Protein AF-A0AAW8KL37-F1 (afdb_monomer_lite)

Sequence (62 aa):
MVFSSIFFIFCFLPVFMLIYYLLPGKLRNIALVLGSLIFYAWGEPVYVILMLFSSVFNYYMA

pLDDT: mean 74.64, std 7.85, range [56.28, 88.0]

Radius of gyration: 14.25 Å; chains: 1; bounding box: 33×32×29 Å

Foldseek 3Di:
DPCPDPCCVPPLVVVLVVVCVPDDDVCNVVSVVVSVLCVVCVPPVPVSVVVVVCVVVVVVVD

Structure (mmCIF, N/CA/C/O backbone):
data_AF-A0AAW8KL37-F1
#
_entry.id   AF-A0AAW8KL37-F1
#
loop_
_atom_site.group_PDB
_atom_site.id
_atom_site.type_symbol
_atom_site.label_atom_id
_atom_site.label_alt_id
_atom_site.label_comp_id
_atom_site.label_asym_id
_atom_site.label_entity_id
_atom_site.label_seq_id
_atom_site.pdbx_PDB_ins_code
_atom_site.Cartn_x
_atom_site.Cartn_y
_atom_site.Cartn_z
_atom_site.occupancy
_atom_site.B_iso_or_equiv
_atom_site.auth_seq_id
_atom_site.auth_comp_id
_atom_site.auth_asym_id
_atom_site.auth_atom_id
_atom_site.pdbx_PDB_model_num
ATOM 1 N N . MET A 1 1 ? 7.704 -4.444 -5.322 1.00 57.28 1 MET A N 1
ATOM 2 C CA . MET A 1 1 ? 8.921 -3.593 -5.241 1.00 57.28 1 MET A CA 1
ATOM 3 C C . MET A 1 1 ? 9.704 -4.021 -4.013 1.00 57.28 1 MET A C 1
ATOM 5 O O . MET A 1 1 ? 9.078 -4.422 -3.041 1.00 57.28 1 MET A O 1
ATOM 9 N N . VAL A 1 2 ? 11.037 -3.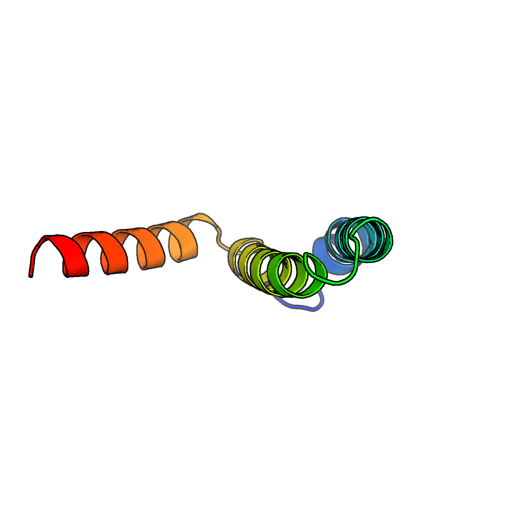970 -4.036 1.00 57.66 2 VAL A N 1
ATOM 10 C CA . VAL A 1 2 ? 11.847 -4.320 -2.855 1.00 57.66 2 VAL A CA 1
ATOM 11 C C . VAL A 1 2 ? 11.609 -3.274 -1.758 1.00 57.66 2 VAL A C 1
ATOM 13 O O . VAL A 1 2 ? 11.621 -2.076 -2.042 1.00 57.66 2 VAL A O 1
ATOM 16 N N . PHE A 1 3 ? 11.399 -3.723 -0.515 1.00 58.91 3 PHE A N 1
ATOM 17 C CA . PHE A 1 3 ? 11.134 -2.878 0.665 1.00 58.91 3 PHE A CA 1
ATOM 18 C C . PHE A 1 3 ? 12.220 -1.803 0.891 1.00 58.91 3 PHE A C 1
ATOM 20 O O . PHE A 1 3 ? 11.968 -0.760 1.480 1.00 58.91 3 PHE A O 1
ATOM 27 N N . SER A 1 4 ? 13.425 -2.030 0.367 1.00 60.34 4 SER A N 1
ATOM 28 C CA . SER A 1 4 ? 14.584 -1.137 0.471 1.00 60.34 4 SER A CA 1
ATOM 29 C C . SER A 1 4 ? 14.6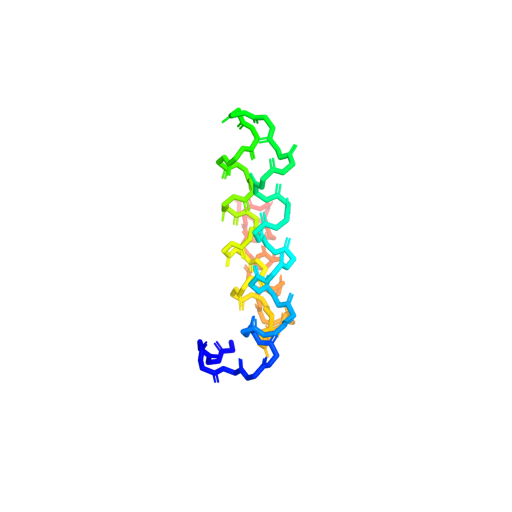83 -0.078 -0.636 1.00 60.34 4 SER A C 1
ATOM 31 O O . SER A 1 4 ? 15.735 0.542 -0.783 1.00 60.34 4 SER A O 1
ATOM 33 N N . SER A 1 5 ? 13.647 0.130 -1.457 1.00 72.81 5 SER A N 1
ATOM 34 C CA . SER A 1 5 ? 13.716 1.153 -2.505 1.00 72.81 5 SER A CA 1
ATOM 35 C C . SER A 1 5 ? 13.663 2.568 -1.912 1.00 72.81 5 SER A C 1
ATOM 37 O O . SER A 1 5 ? 12.874 2.869 -1.016 1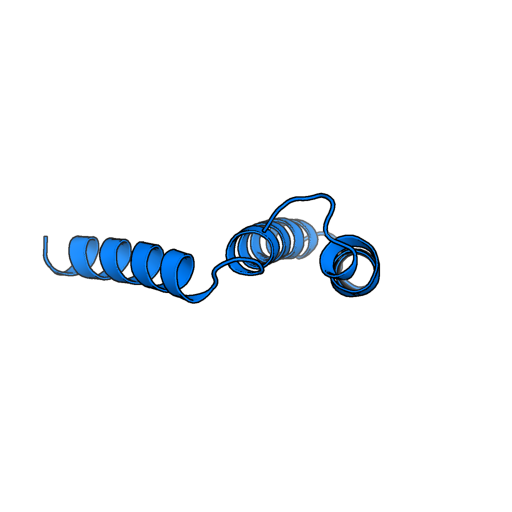.00 72.81 5 SER A O 1
ATOM 39 N N . ILE A 1 6 ? 14.491 3.470 -2.444 1.00 74.19 6 ILE A N 1
ATOM 40 C CA . ILE A 1 6 ? 14.544 4.882 -2.024 1.00 74.19 6 ILE A CA 1
ATOM 41 C C . ILE A 1 6 ? 13.171 5.548 -2.218 1.00 74.19 6 ILE A C 1
ATOM 43 O O . ILE A 1 6 ? 12.714 6.302 -1.363 1.00 74.19 6 ILE A O 1
ATOM 47 N N . PHE A 1 7 ? 12.457 5.197 -3.291 1.00 70.94 7 PHE A N 1
ATOM 48 C CA . PHE A 1 7 ? 11.090 5.662 -3.536 1.00 70.94 7 PHE A CA 1
ATOM 49 C C . PHE A 1 7 ? 10.094 5.220 -2.455 1.00 70.94 7 PHE A C 1
ATOM 51 O O . PHE A 1 7 ? 9.218 5.998 -2.081 1.00 70.94 7 PHE A O 1
ATOM 58 N N . PHE A 1 8 ? 10.217 4.003 -1.919 1.00 73.38 8 PHE A N 1
ATOM 59 C CA . PHE A 1 8 ? 9.346 3.539 -0.840 1.00 73.38 8 PHE A CA 1
ATOM 60 C C . PHE A 1 8 ? 9.559 4.353 0.442 1.00 73.38 8 PHE A C 1
ATOM 62 O O . PHE A 1 8 ? 8.602 4.854 1.030 1.00 73.38 8 PHE A O 1
ATOM 69 N N . ILE A 1 9 ? 10.817 4.535 0.842 1.00 75.06 9 ILE A N 1
ATOM 70 C CA . ILE A 1 9 ? 11.164 5.216 2.094 1.00 75.06 9 ILE A CA 1
ATOM 71 C C . ILE A 1 9 ? 10.805 6.706 2.032 1.00 75.06 9 ILE A C 1
ATOM 73 O O . ILE A 1 9 ? 10.258 7.241 2.991 1.00 75.06 9 ILE A O 1
ATOM 77 N N . PHE A 1 10 ? 11.079 7.378 0.909 1.00 78.62 10 PHE A N 1
ATOM 78 C CA . PHE A 1 10 ? 10.906 8.830 0.804 1.00 78.62 10 PHE A CA 1
ATOM 79 C C . PHE A 1 10 ? 9.550 9.280 0.259 1.00 78.62 10 PHE A C 1
ATOM 81 O O . PHE A 1 10 ? 9.166 10.421 0.493 1.00 78.62 10 PHE A O 1
ATOM 88 N N . CYS A 1 11 ? 8.818 8.430 -0.463 1.00 78.38 11 CYS A N 1
ATOM 89 C CA . CYS A 1 11 ? 7.531 8.808 -1.049 1.00 78.38 11 CYS A CA 1
ATOM 90 C C . CYS A 1 11 ? 6.375 8.067 -0.374 1.00 78.38 11 CYS A C 1
ATOM 92 O O . CYS A 1 11 ? 5.471 8.694 0.173 1.00 78.38 11 CYS A O 1
ATOM 94 N N . PHE A 1 12 ? 6.426 6.735 -0.339 1.00 77.50 12 PHE A N 1
ATOM 95 C CA . PHE A 1 12 ? 5.317 5.930 0.173 1.00 77.50 12 PHE A CA 1
ATOM 96 C C . PHE A 1 12 ? 5.149 6.051 1.696 1.00 77.50 12 PHE A C 1
ATOM 98 O O . PHE A 1 12 ? 4.048 6.310 2.176 1.00 77.50 12 PHE A O 1
ATOM 105 N N . LEU A 1 13 ? 6.229 5.904 2.465 1.00 80.38 13 LEU A N 1
ATOM 106 C CA . LEU A 1 13 ? 6.188 5.910 3.929 1.00 80.38 13 LEU A CA 1
ATOM 107 C C . LEU A 1 13 ? 5.683 7.236 4.544 1.00 80.38 13 LEU A C 1
ATOM 109 O O . LEU A 1 13 ? 4.798 7.167 5.403 1.00 80.38 13 LEU A O 1
ATOM 113 N N . PRO A 1 14 ? 6.148 8.434 4.125 1.00 81.62 14 PRO A N 1
ATOM 114 C CA . PRO A 1 14 ? 5.637 9.690 4.679 1.00 81.62 14 PRO A CA 1
ATOM 115 C C . PRO A 1 14 ? 4.185 9.968 4.278 1.00 81.62 14 PRO A C 1
ATOM 117 O O . PRO A 1 14 ? 3.404 10.431 5.108 1.00 81.62 14 PRO A O 1
ATOM 120 N N . VAL A 1 15 ? 3.789 9.637 3.043 1.00 82.38 15 VAL A N 1
ATOM 121 C CA . VAL A 1 15 ? 2.394 9.768 2.587 1.00 82.38 15 VAL A CA 1
ATOM 122 C C . VAL A 1 15 ? 1.482 8.823 3.370 1.00 82.38 15 VAL A C 1
ATOM 124 O O . VAL A 1 15 ? 0.430 9.239 3.855 1.00 82.38 15 VAL A O 1
ATOM 127 N N . PHE A 1 16 ? 1.903 7.571 3.560 1.00 81.31 16 PHE A N 1
ATOM 128 C CA . PHE A 1 16 ? 1.161 6.586 4.339 1.00 81.31 16 PHE A CA 1
ATOM 129 C C . PHE A 1 16 ? 1.003 7.014 5.804 1.00 81.31 16 PHE A C 1
ATOM 131 O O . PHE A 1 16 ? -0.099 6.939 6.346 1.00 81.31 16 PHE A O 1
ATOM 138 N N . MET A 1 17 ? 2.067 7.522 6.435 1.00 80.12 17 MET A N 1
ATOM 139 C CA . MET A 1 17 ? 1.994 8.048 7.801 1.00 80.12 17 MET A CA 1
ATOM 140 C C . MET A 1 17 ? 1.078 9.269 7.920 1.00 80.12 17 MET A C 1
ATOM 142 O O . MET A 1 17 ? 0.303 9.333 8.873 1.00 80.12 17 MET A O 1
ATOM 146 N N . LEU A 1 18 ? 1.119 10.205 6.965 1.00 84.31 18 LEU A N 1
ATOM 147 C CA . LEU A 1 18 ? 0.203 11.350 6.943 1.00 84.31 18 LEU A CA 1
ATOM 148 C C . LEU A 1 18 ? -1.251 10.877 6.897 1.00 84.31 18 LEU A C 1
ATOM 150 O O . LEU A 1 18 ? -2.043 11.234 7.765 1.00 84.31 18 LEU A O 1
ATOM 154 N N . ILE A 1 19 ? -1.591 10.007 5.947 1.00 80.75 19 ILE A N 1
ATOM 155 C CA . ILE A 1 19 ? -2.943 9.445 5.820 1.00 80.75 19 ILE A CA 1
ATOM 156 C C . ILE A 1 19 ? -3.343 8.726 7.117 1.00 80.75 19 ILE A C 1
ATOM 158 O O . ILE A 1 19 ? -4.420 8.966 7.659 1.00 80.75 19 ILE A O 1
ATOM 162 N N . TYR A 1 20 ? -2.462 7.899 7.681 1.00 78.94 20 TYR A N 1
ATOM 163 C CA . TYR A 1 20 ? -2.727 7.178 8.927 1.00 78.94 20 TYR A CA 1
ATOM 164 C C . TYR A 1 20 ? -2.980 8.100 10.134 1.00 78.94 20 TYR A C 1
ATOM 166 O O . TYR A 1 20 ? -3.745 7.745 11.041 1.00 78.94 20 TYR A O 1
ATOM 174 N N . TYR A 1 21 ? -2.346 9.275 10.164 1.00 79.44 21 TYR A N 1
ATOM 175 C CA . TYR A 1 21 ? -2.524 10.262 11.228 1.00 79.44 21 TYR A CA 1
ATOM 176 C C . TYR A 1 21 ? -3.799 11.097 11.051 1.00 79.44 21 TYR A C 1
ATOM 178 O O . TYR A 1 21 ? -4.441 11.440 12.041 1.00 79.44 21 TYR A O 1
ATOM 186 N N . LEU A 1 22 ? -4.199 11.382 9.807 1.00 80.25 22 LEU A N 1
ATOM 187 C CA . LEU A 1 22 ? -5.430 12.118 9.503 1.00 80.25 22 LEU A CA 1
ATOM 188 C C . LEU A 1 22 ? -6.710 11.276 9.666 1.00 80.25 22 LEU A C 1
ATOM 190 O O . LEU A 1 22 ? -7.791 11.847 9.809 1.00 80.25 22 LEU A O 1
ATOM 194 N N . LEU A 1 23 ? -6.630 9.940 9.636 1.00 77.50 23 LEU A N 1
ATOM 195 C CA . LEU A 1 23 ? -7.824 9.089 9.642 1.00 77.50 23 LEU A CA 1
ATOM 196 C C . LEU A 1 23 ? -8.354 8.769 11.062 1.00 77.50 23 LEU A C 1
ATOM 198 O O . LEU A 1 23 ? -7.614 8.239 11.896 1.00 77.50 23 LEU A O 1
ATOM 202 N N . PRO A 1 24 ? -9.661 8.982 11.338 1.00 67.38 24 PRO A N 1
ATOM 203 C CA . PRO A 1 24 ? -10.293 8.611 12.604 1.00 67.38 24 PRO A CA 1
ATOM 204 C C . PRO A 1 24 ? -10.437 7.086 12.740 1.00 67.38 24 PRO A C 1
ATOM 206 O O . PRO A 1 24 ? -10.647 6.374 11.758 1.00 67.38 24 PRO A O 1
ATOM 209 N N . GLY A 1 25 ? -10.351 6.576 13.974 1.00 70.06 25 GLY A N 1
ATOM 210 C CA . GLY A 1 25 ? -10.001 5.186 14.323 1.00 70.06 25 GLY 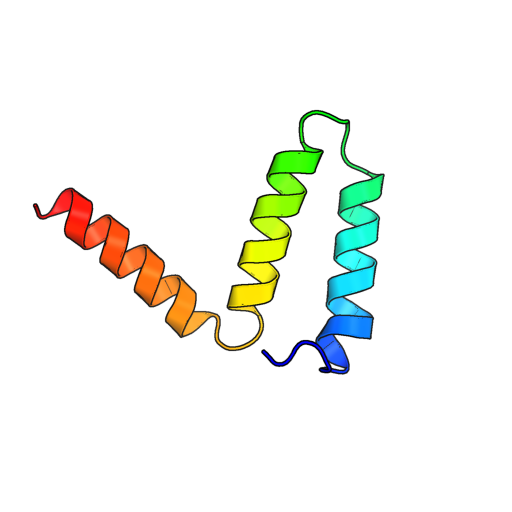A CA 1
ATOM 211 C C . GLY A 1 25 ? -10.706 4.018 13.609 1.00 70.06 25 GLY A C 1
ATOM 212 O O . GLY A 1 25 ? -10.124 2.940 13.550 1.00 70.06 25 GLY A O 1
ATOM 213 N N . LYS A 1 26 ? -11.893 4.196 13.012 1.00 70.25 26 LYS A N 1
ATOM 214 C CA . LYS A 1 26 ? -12.541 3.154 12.184 1.00 70.25 26 LYS A CA 1
ATOM 215 C C . LYS A 1 26 ? -11.935 3.021 10.782 1.00 70.25 26 LYS A C 1
ATOM 217 O O . LYS A 1 26 ? -11.889 1.921 10.242 1.00 70.25 26 LYS A O 1
ATOM 222 N N . LEU A 1 27 ? -11.446 4.116 10.199 1.00 72.38 27 LEU A N 1
ATOM 223 C CA . LEU A 1 27 ? -10.874 4.126 8.850 1.00 72.38 27 LEU A CA 1
ATOM 224 C C . LEU A 1 27 ? -9.401 3.694 8.834 1.00 72.38 27 LEU A C 1
ATOM 226 O O . LEU A 1 27 ? -8.890 3.340 7.777 1.00 72.38 27 LEU A O 1
ATOM 230 N N . ARG A 1 28 ? -8.728 3.650 9.993 1.00 73.19 28 ARG A N 1
ATOM 231 C CA . ARG A 1 28 ? -7.332 3.190 10.105 1.00 73.19 28 ARG A CA 1
ATOM 232 C C . ARG A 1 28 ? -7.124 1.769 9.589 1.00 73.19 28 ARG A C 1
ATOM 234 O O . ARG A 1 28 ? -6.140 1.531 8.900 1.00 73.19 28 ARG A O 1
ATOM 241 N N . ASN A 1 29 ? -8.051 0.849 9.859 1.00 76.44 29 ASN A N 1
ATOM 242 C CA . ASN A 1 29 ? -7.954 -0.518 9.334 1.00 76.44 29 ASN A CA 1
ATOM 243 C C . ASN A 1 29 ? -8.068 -0.553 7.808 1.00 76.44 29 ASN A C 1
ATOM 245 O O . ASN A 1 29 ? -7.302 -1.250 7.152 1.00 76.44 29 ASN A O 1
ATOM 249 N N . ILE A 1 30 ? -8.977 0.240 7.237 1.00 77.81 30 ILE A N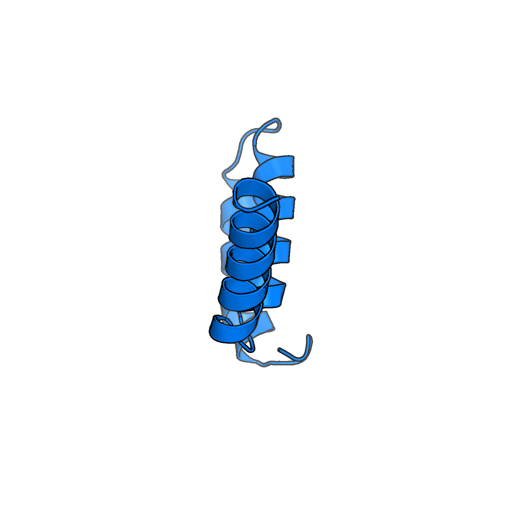 1
ATOM 250 C CA . ILE A 1 30 ? -9.128 0.344 5.781 1.00 77.81 30 ILE A CA 1
ATOM 251 C C . ILE A 1 30 ? -7.874 0.978 5.168 1.00 77.81 30 ILE A C 1
ATOM 253 O O . ILE A 1 30 ? -7.375 0.493 4.160 1.00 77.81 30 ILE A O 1
ATOM 257 N N . ALA A 1 31 ? -7.314 2.006 5.807 1.00 78.12 31 ALA A N 1
ATOM 258 C CA . ALA A 1 31 ? -6.073 2.641 5.378 1.00 78.12 31 ALA A CA 1
ATOM 259 C C . ALA A 1 31 ? -4.881 1.680 5.422 1.00 78.12 31 ALA A C 1
ATOM 261 O O . ALA A 1 31 ? -4.083 1.673 4.493 1.00 78.12 31 ALA A O 1
ATOM 262 N N . LEU A 1 32 ? -4.775 0.849 6.463 1.00 79.25 32 LEU A N 1
ATOM 263 C CA . LEU A 1 32 ? -3.739 -0.179 6.583 1.00 79.25 32 LEU A CA 1
ATOM 264 C C . LEU A 1 32 ? -3.843 -1.213 5.459 1.00 79.25 32 LEU A C 1
ATOM 266 O O . LEU A 1 32 ? -2.829 -1.545 4.850 1.00 79.25 32 LEU A O 1
ATOM 270 N N . VAL A 1 33 ? -5.059 -1.679 5.159 1.00 78.44 33 VAL A N 1
ATOM 271 C CA . VAL A 1 33 ? -5.310 -2.636 4.071 1.00 78.44 33 VAL A CA 1
ATOM 272 C C . VAL A 1 33 ? -5.022 -2.012 2.708 1.00 78.44 33 VAL A C 1
ATOM 274 O O . VAL A 1 33 ? -4.334 -2.616 1.896 1.00 78.44 33 VAL A O 1
ATOM 277 N N . LEU A 1 34 ? -5.498 -0.793 2.448 1.00 79.38 34 LEU A N 1
ATOM 278 C CA . LEU A 1 34 ? -5.232 -0.106 1.184 1.00 79.38 34 LEU A CA 1
ATOM 279 C C . LEU A 1 34 ? -3.749 0.226 1.025 1.00 79.38 34 LEU A C 1
ATOM 281 O O . LEU A 1 34 ? -3.194 0.027 -0.049 1.00 79.38 34 LEU A O 1
ATOM 285 N N . GLY A 1 35 ? -3.088 0.686 2.085 1.00 76.38 35 GLY A N 1
ATOM 286 C CA . GLY A 1 35 ? -1.659 0.974 2.074 1.00 76.38 35 GLY A CA 1
ATOM 287 C C . GLY A 1 35 ? -0.828 -0.270 1.786 1.00 76.38 35 GLY A C 1
ATOM 288 O O . GLY A 1 35 ? 0.055 -0.217 0.936 1.00 76.38 35 GLY A O 1
ATOM 289 N N . SER A 1 36 ? -1.129 -1.407 2.416 1.00 74.44 36 SER A N 1
ATOM 290 C CA . SER A 1 36 ? -0.416 -2.656 2.129 1.00 74.44 36 SER A CA 1
ATOM 291 C C . SER A 1 36 ? -0.656 -3.145 0.695 1.00 74.44 36 SER A C 1
ATOM 293 O O . SER A 1 36 ? 0.285 -3.596 0.043 1.00 74.44 36 SER A O 1
ATOM 295 N N . LEU A 1 37 ? -1.869 -2.968 0.162 1.00 74.19 37 LEU A N 1
ATOM 296 C CA . LEU A 1 37 ? -2.200 -3.265 -1.234 1.00 74.19 37 LEU A CA 1
ATOM 297 C C . LEU A 1 37 ? -1.433 -2.371 -2.214 1.00 74.19 37 LEU A C 1
ATOM 299 O O . LEU A 1 37 ? -0.861 -2.862 -3.184 1.00 74.19 37 LEU A O 1
ATOM 303 N N . ILE A 1 38 ? -1.387 -1.066 -1.944 1.00 72.50 38 ILE A N 1
ATOM 304 C CA . ILE A 1 38 ? -0.663 -0.090 -2.763 1.00 72.50 38 ILE A CA 1
ATOM 305 C C . ILE A 1 38 ? 0.839 -0.359 -2.689 1.00 72.50 38 ILE A C 1
ATOM 307 O O . ILE A 1 38 ? 1.498 -0.317 -3.719 1.00 72.50 38 ILE A O 1
ATOM 311 N N . PHE A 1 39 ? 1.383 -0.696 -1.517 1.00 70.75 39 PHE A N 1
ATOM 312 C CA . PHE A 1 39 ? 2.782 -1.103 -1.373 1.00 70.75 39 PHE A CA 1
ATOM 313 C C . PHE A 1 39 ? 3.109 -2.323 -2.242 1.00 70.75 39 PHE A C 1
ATOM 315 O O . PHE A 1 39 ? 4.133 -2.347 -2.930 1.00 70.75 39 PHE A O 1
ATOM 322 N N . TYR A 1 40 ? 2.219 -3.315 -2.246 1.00 69.31 40 TYR A N 1
ATOM 323 C CA . TYR A 1 40 ? 2.368 -4.513 -3.061 1.00 69.31 40 TYR A CA 1
ATOM 324 C C . TYR A 1 40 ? 2.300 -4.182 -4.561 1.00 69.31 40 TYR A C 1
ATOM 326 O O . TYR A 1 40 ? 3.146 -4.627 -5.338 1.00 69.31 40 TYR A O 1
ATOM 334 N N . ALA A 1 41 ? 1.365 -3.312 -4.951 1.00 67.19 41 ALA A N 1
ATOM 335 C CA . ALA A 1 41 ? 1.210 -2.827 -6.318 1.00 67.19 41 ALA A CA 1
ATOM 336 C C . ALA A 1 41 ? 2.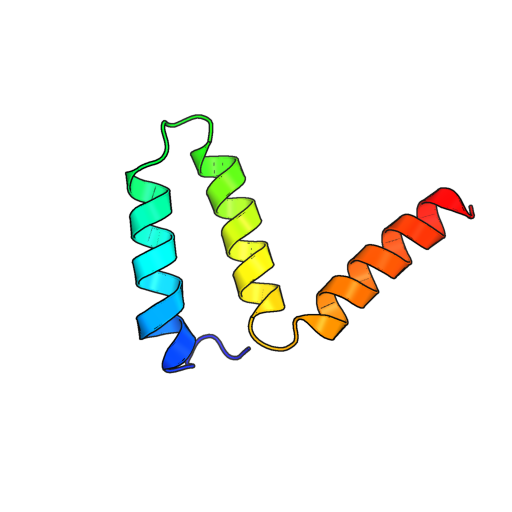326 -1.867 -6.763 1.00 67.19 41 ALA A C 1
ATOM 338 O O . ALA A 1 41 ? 2.592 -1.776 -7.951 1.00 67.19 41 ALA A O 1
ATOM 339 N N . TRP A 1 42 ? 3.031 -1.176 -5.864 1.00 67.38 42 TRP A N 1
ATOM 340 C CA . TRP A 1 42 ? 3.951 -0.090 -6.233 1.00 67.38 42 TRP A CA 1
ATOM 341 C C . TRP A 1 42 ? 5.107 -0.547 -7.135 1.00 67.38 42 TRP A C 1
ATOM 343 O O . TRP A 1 42 ? 5.599 0.229 -7.946 1.00 67.38 42 TRP A O 1
ATOM 353 N N . GLY A 1 43 ? 5.537 -1.809 -7.027 1.00 61.78 43 GLY A N 1
ATOM 354 C CA . GLY A 1 43 ? 6.642 -2.307 -7.851 1.00 61.78 43 GLY A CA 1
ATOM 355 C C . GLY A 1 43 ? 6.282 -2.783 -9.231 1.00 61.78 43 GLY A C 1
ATOM 356 O O . GLY A 1 43 ? 7.096 -2.665 -10.136 1.00 61.78 43 GLY A O 1
ATOM 357 N N . GLU A 1 44 ? 5.085 -3.331 -9.356 1.00 61.47 44 GLU A N 1
ATOM 358 C CA . GLU A 1 44 ? 4.603 -4.011 -10.547 1.00 61.47 44 GLU A CA 1
ATOM 359 C C . GLU A 1 44 ? 3.071 -3.898 -10.563 1.00 61.47 44 GLU A C 1
ATOM 361 O O . GLU A 1 44 ? 2.358 -4.895 -10.418 1.00 61.47 44 GLU A O 1
ATOM 366 N N . PRO A 1 45 ? 2.533 -2.666 -10.687 1.00 62.56 45 PRO A N 1
ATOM 367 C CA . PRO A 1 45 ? 1.108 -2.405 -10.468 1.00 62.56 45 PRO A CA 1
ATOM 368 C C . PRO A 1 45 ? 0.240 -3.176 -11.457 1.00 62.56 45 PRO A C 1
ATOM 370 O O . PRO A 1 45 ? -0.840 -3.644 -11.112 1.00 62.56 45 PRO A O 1
ATOM 373 N N . VAL A 1 46 ? 0.763 -3.392 -12.663 1.00 64.00 46 VAL A N 1
ATOM 374 C CA . VAL A 1 46 ? 0.107 -4.133 -13.739 1.00 64.00 46 VAL A CA 1
ATOM 375 C C . VAL A 1 46 ? -0.187 -5.584 -13.339 1.00 64.00 46 VAL A C 1
ATOM 377 O O . VAL A 1 46 ? -1.289 -6.060 -13.589 1.00 64.00 46 VAL A O 1
ATOM 380 N N . TYR A 1 47 ? 0.737 -6.278 -12.665 1.00 68.12 47 TYR A N 1
ATOM 381 C CA . TYR A 1 47 ? 0.556 -7.689 -12.298 1.00 68.12 47 TYR A CA 1
ATOM 382 C C . TYR A 1 47 ? -0.419 -7.883 -11.134 1.00 68.12 47 TYR A C 1
ATOM 384 O O . TYR A 1 47 ? -1.200 -8.833 -11.135 1.00 68.12 47 TYR A O 1
ATOM 392 N N . VAL A 1 48 ? -0.430 -6.964 -10.166 1.00 69.88 48 VAL A N 1
ATOM 393 C CA . VAL A 1 48 ? -1.393 -6.998 -9.052 1.00 69.88 48 VAL A CA 1
ATOM 394 C C . VAL A 1 48 ? -2.806 -6.699 -9.552 1.00 69.88 48 VAL A C 1
ATOM 396 O O . VAL A 1 48 ? -3.757 -7.381 -9.171 1.00 69.88 48 VAL A O 1
ATOM 399 N N . ILE A 1 49 ? -2.943 -5.727 -10.459 1.00 72.12 49 ILE A N 1
ATOM 400 C CA . ILE A 1 49 ? -4.216 -5.414 -11.117 1.00 72.12 49 ILE A CA 1
ATOM 401 C C . ILE A 1 49 ? -4.686 -6.605 -11.960 1.00 72.12 49 ILE A C 1
ATOM 403 O O . ILE A 1 49 ? -5.854 -6.973 -11.874 1.00 72.12 49 ILE A O 1
ATOM 407 N N . LEU A 1 50 ? -3.789 -7.254 -12.710 1.00 77.38 50 LEU A N 1
ATOM 408 C CA . LEU A 1 50 ? -4.098 -8.467 -13.474 1.00 77.38 50 LEU A CA 1
ATOM 409 C C . LEU A 1 50 ? -4.556 -9.625 -12.580 1.00 77.38 50 LEU A C 1
ATOM 411 O O . LEU A 1 50 ? -5.500 -10.316 -12.944 1.00 77.38 50 LEU A O 1
ATOM 415 N N . MET A 1 51 ? -3.931 -9.830 -11.416 1.00 79.00 51 MET A N 1
ATOM 416 C CA . MET A 1 51 ? -4.289 -10.908 -10.484 1.00 79.00 51 MET A CA 1
ATOM 417 C C . MET A 1 51 ? -5.642 -10.661 -9.793 1.00 79.00 51 MET A C 1
ATOM 419 O O . MET A 1 51 ? -6.432 -11.589 -9.611 1.00 79.00 51 MET A O 1
ATOM 423 N N . LEU A 1 52 ? -5.940 -9.410 -9.431 1.00 80.88 52 LEU A N 1
ATOM 424 C CA . LEU A 1 52 ? -7.257 -9.026 -8.914 1.00 80.88 52 LEU A CA 1
ATOM 425 C C . LEU A 1 52 ? -8.333 -9.150 -9.990 1.00 80.88 52 LEU A C 1
ATOM 427 O O . LEU A 1 52 ? -9.399 -9.705 -9.734 1.00 80.88 52 LEU A O 1
ATOM 431 N N . PHE A 1 53 ? -8.042 -8.672 -11.200 1.00 83.94 53 PHE A N 1
ATOM 432 C CA . PHE A 1 53 ? -8.952 -8.774 -12.331 1.00 83.94 53 PHE A CA 1
ATOM 433 C C . PHE A 1 53 ? -9.232 -10.235 -12.687 1.00 83.94 53 PHE A C 1
ATOM 435 O O . PHE A 1 53 ? -10.393 -10.604 -12.826 1.00 83.94 53 PHE A O 1
ATOM 442 N N . SER A 1 54 ? -8.204 -11.087 -12.755 1.00 82.81 54 SER A N 1
ATOM 443 C CA . SER A 1 54 ? -8.379 -12.514 -13.033 1.00 82.81 54 SER A CA 1
ATOM 444 C C . SER A 1 54 ? -9.173 -13.219 -11.936 1.00 82.81 54 SER A C 1
ATOM 446 O O . SER A 1 54 ? -10.034 -14.031 -12.254 1.00 82.81 54 SER A O 1
ATOM 448 N N . SER A 1 55 ? -8.963 -12.870 -10.663 1.00 83.38 55 SER A N 1
ATOM 449 C CA . SER A 1 55 ? -9.715 -13.450 -9.544 1.00 83.38 55 SER A CA 1
ATOM 450 C C . SER A 1 55 ? -11.196 -13.065 -9.575 1.00 83.38 55 SER A C 1
ATOM 452 O O . SER A 1 55 ? -12.054 -13.926 -9.395 1.00 83.38 55 SER A O 1
ATOM 454 N N . VAL A 1 56 ? -11.515 -11.793 -9.839 1.00 88.00 56 VAL A N 1
ATOM 455 C CA . VAL A 1 56 ? -12.905 -11.310 -9.940 1.00 88.00 56 VAL A CA 1
ATOM 456 C C . VAL A 1 56 ? -13.592 -11.876 -11.177 1.00 88.00 56 VAL A C 1
ATOM 458 O O . VAL A 1 56 ? -14.734 -12.319 -11.096 1.00 88.00 56 VAL A O 1
ATOM 461 N N . PHE A 1 57 ? -12.895 -11.891 -12.312 1.00 87.12 57 PHE A N 1
ATOM 462 C CA . PHE A 1 57 ? -13.416 -12.448 -13.552 1.00 87.12 57 PHE A CA 1
ATOM 463 C C . PHE A 1 57 ? -13.680 -13.949 -13.411 1.00 87.12 57 PHE A C 1
ATOM 465 O O . PHE A 1 57 ? -14.750 -14.416 -13.775 1.00 87.12 57 PHE A O 1
ATOM 472 N N . ASN A 1 58 ? -12.759 -14.691 -12.792 1.00 85.19 58 ASN A N 1
ATOM 473 C CA . ASN A 1 58 ? -12.951 -16.106 -12.491 1.00 85.19 58 ASN A CA 1
ATOM 474 C C . ASN A 1 58 ? -14.115 -16.344 -11.517 1.00 85.19 58 ASN A C 1
ATOM 476 O O . ASN A 1 58 ? -14.848 -17.305 -11.688 1.00 85.19 58 ASN A O 1
ATOM 480 N N . TYR A 1 59 ? -14.314 -15.473 -10.524 1.00 84.94 59 TYR A N 1
ATOM 481 C CA . TYR A 1 59 ? -15.446 -15.578 -9.598 1.00 84.94 59 TYR A CA 1
ATOM 482 C C . TYR A 1 59 ? -16.801 -15.312 -10.269 1.00 84.94 59 TYR A C 1
ATOM 484 O O . TYR A 1 59 ? -17.790 -15.922 -9.893 1.00 84.94 59 TYR A O 1
ATOM 492 N N . TYR A 1 60 ? -16.855 -14.407 -11.249 1.00 84.31 60 TYR A N 1
ATOM 493 C CA . TYR A 1 60 ? -18.081 -14.115 -12.002 1.00 84.31 60 TYR A CA 1
ATOM 494 C C . TYR A 1 60 ? -18.376 -15.117 -13.122 1.00 84.31 60 TYR A C 1
ATOM 496 O O . TYR A 1 60 ? -19.519 -15.221 -13.559 1.00 84.31 60 TYR A O 1
ATOM 504 N N . MET A 1 61 ? -17.344 -15.779 -13.639 1.00 77.38 61 MET A N 1
ATOM 505 C CA . MET A 1 61 ? -17.442 -16.709 -14.765 1.00 77.38 61 MET A CA 1
ATOM 506 C C . MET A 1 61 ? -17.563 -18.179 -14.322 1.00 77.38 61 MET A C 1
ATOM 508 O O . MET A 1 61 ? -17.762 -19.044 -15.174 1.00 77.38 61 MET A O 1
ATOM 512 N N . ALA A 1 62 ? -17.436 -18.446 -13.018 1.00 56.28 62 ALA A N 1
ATOM 513 C CA . ALA A 1 62 ? -17.736 -19.719 -12.359 1.00 56.28 62 ALA A CA 1
ATOM 514 C C . ALA A 1 62 ? -19.171 -19.723 -11.815 1.00 56.28 62 ALA A C 1
ATOM 516 O O . ALA A 1 62 ? -19.807 -20.799 -11.881 1.00 56.28 62 ALA A O 1
#

Secondary structure (DSSP, 8-state):
--TT-HHIIIIIHHHHHHHHHHS-TTHHHHHHHHHHHHHHHHT-HHHHHHHHHHHHHHHHH-